Protein AF-W4PLB3-F1 (afdb_monomer)

InterPro domains:
  IPR008331 Ferritin/DPS domain [PF00210] (2-108)
  IPR009078 Ferritin-like superfamily [SSF47240] (2-118)
  IPR012347 Ferritin-like [G3DSA:1.20.1260.10] (1-118)

Organism: NCBI:txid1121100

pLDDT: mean 95.14, std 6.11, range [51.88, 98.5]

Sequence (118 aa):
MGLSKMGTKYIEHYEEEMGWVKKFMTRILDLGGDIKIENCNGQDIIKDPIKYLKTDLALQSEGLSVIYKYMDNLKDDPTTYEIFKDYLADEEEDFYWSQGQINLIEMIGKENWLTSQI

Mean predicted aligned error: 3.28 Å

Structure (mmCIF, N/CA/C/O backbone):
data_AF-W4PLB3-F1
#
_entry.id   AF-W4PLB3-F1
#
loop_
_atom_site.group_PDB
_atom_site.id
_atom_site.type_symbol
_atom_site.label_atom_id
_atom_site.label_alt_id
_atom_site.label_comp_id
_atom_site.label_asym_id
_atom_site.label_entity_id
_atom_site.label_seq_id
_atom_site.pdbx_PDB_ins_code
_atom_site.Cartn_x
_atom_site.Cartn_y
_atom_site.Cartn_z
_atom_site.occupancy
_atom_site.B_iso_or_equiv
_atom_site.auth_seq_id
_atom_site.auth_comp_id
_atom_site.auth_asym_id
_atom_site.auth_atom_id
_atom_site.pdbx_PDB_model_num
ATOM 1 N N . MET A 1 1 ? -5.052 15.005 19.868 1.00 51.88 1 MET A N 1
ATOM 2 C CA . MET A 1 1 ? -6.404 14.548 20.267 1.00 51.88 1 MET A CA 1
ATOM 3 C C . MET A 1 1 ? -7.182 14.262 18.997 1.00 51.88 1 MET A C 1
ATOM 5 O O . MET A 1 1 ? -7.206 15.122 18.129 1.00 51.88 1 MET A O 1
ATOM 9 N N . GLY A 1 2 ? -7.735 13.060 18.861 1.00 82.62 2 GLY A N 1
ATOM 10 C CA . GLY A 1 2 ? -8.316 12.540 17.617 1.00 82.62 2 GLY A CA 1
ATOM 11 C C . GLY A 1 2 ? -7.936 11.069 17.442 1.00 82.62 2 GLY A C 1
ATOM 12 O O . GLY A 1 2 ? -7.355 10.501 18.359 1.00 82.62 2 GLY A O 1
ATOM 13 N N . LEU A 1 3 ? -8.230 10.472 16.286 1.00 93.06 3 LEU A N 1
ATOM 14 C CA . LEU A 1 3 ? -7.817 9.103 15.941 1.00 93.06 3 LEU A CA 1
ATOM 15 C C . LEU A 1 3 ? -6.331 9.094 15.536 1.00 93.06 3 LEU A C 1
ATOM 17 O O . LEU A 1 3 ? -5.997 8.904 14.367 1.00 93.06 3 LEU A O 1
ATOM 21 N N . SER A 1 4 ? -5.445 9.430 16.479 1.00 94.94 4 SER A N 1
ATOM 22 C CA . SER A 1 4 ? -4.049 9.765 16.187 1.00 94.94 4 SER A CA 1
ATOM 23 C C . SER A 1 4 ? -3.270 8.596 15.594 1.00 94.94 4 SER A C 1
ATOM 25 O O . SER A 1 4 ? -2.509 8.808 14.657 1.00 94.94 4 SER A O 1
ATOM 27 N N . LYS A 1 5 ? -3.534 7.362 16.041 1.00 95.75 5 LYS A N 1
ATOM 28 C CA . LYS A 1 5 ? -2.868 6.164 15.508 1.00 95.75 5 LYS A CA 1
ATOM 29 C C . LYS A 1 5 ? -3.230 5.897 14.054 1.00 95.75 5 LYS A C 1
ATOM 31 O O . LYS A 1 5 ? -2.348 5.626 13.248 1.00 95.75 5 LYS A O 1
ATOM 36 N N . MET A 1 6 ? -4.514 6.028 13.715 1.00 95.00 6 MET A N 1
ATOM 37 C CA . MET A 1 6 ? -4.978 5.914 12.332 1.00 95.00 6 MET A CA 1
ATOM 38 C C . MET A 1 6 ? -4.360 7.022 11.472 1.00 95.00 6 MET A C 1
ATOM 40 O O . MET A 1 6 ? -3.875 6.751 10.381 1.00 95.00 6 MET A O 1
ATOM 44 N N . GLY A 1 7 ? -4.319 8.258 11.984 1.00 95.25 7 GLY A N 1
ATOM 45 C CA . GLY A 1 7 ? -3.663 9.374 11.301 1.00 95.25 7 GLY A CA 1
ATOM 46 C C . GLY A 1 7 ? -2.181 9.114 11.022 1.00 95.25 7 GLY A C 1
ATOM 47 O O . GLY A 1 7 ? -1.743 9.313 9.896 1.00 95.25 7 GLY A O 1
ATOM 48 N N . THR A 1 8 ? -1.429 8.632 12.015 1.00 96.62 8 THR A N 1
ATOM 49 C CA . THR A 1 8 ? -0.015 8.266 11.853 1.00 96.62 8 THR A CA 1
ATOM 50 C C . THR A 1 8 ? 0.165 7.169 10.809 1.00 96.62 8 THR A C 1
ATOM 52 O O . THR A 1 8 ? 0.937 7.386 9.884 1.00 96.62 8 THR A O 1
ATOM 55 N N . LYS A 1 9 ? -0.603 6.069 10.874 1.00 96.12 9 LYS A N 1
ATOM 56 C CA . LYS A 1 9 ? 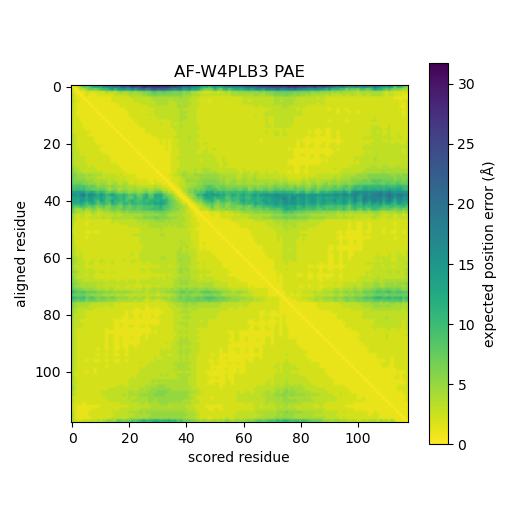-0.517 4.980 9.883 1.00 96.12 9 LYS A CA 1
ATOM 57 C C . LYS A 1 9 ? -0.689 5.493 8.451 1.00 96.12 9 LYS A C 1
ATOM 59 O O . LYS A 1 9 ? 0.098 5.132 7.591 1.00 96.12 9 LYS A O 1
ATOM 64 N N . TYR A 1 10 ? -1.674 6.355 8.189 1.00 95.69 10 TYR A N 1
ATOM 65 C CA . TYR A 1 10 ? -1.906 6.865 6.830 1.00 95.69 10 TYR A CA 1
ATOM 66 C C . TYR A 1 10 ? -0.914 7.952 6.387 1.00 95.69 10 TYR A C 1
ATOM 68 O O . TYR A 1 10 ? -0.712 8.128 5.189 1.00 95.69 10 TYR A O 1
ATOM 76 N N . ILE A 1 11 ? -0.283 8.674 7.319 1.00 96.44 11 ILE A N 1
ATOM 77 C CA . ILE A 1 11 ? 0.836 9.573 6.994 1.00 96.44 11 ILE A CA 1
ATOM 78 C C . ILE A 1 11 ? 2.073 8.753 6.618 1.00 96.44 11 ILE A C 1
ATOM 80 O O . ILE A 1 11 ? 2.685 9.035 5.594 1.00 96.44 11 ILE A O 1
ATOM 84 N N . GLU A 1 12 ? 2.409 7.736 7.414 1.00 97.25 12 GLU A N 1
ATOM 85 C CA . GLU A 1 12 ? 3.535 6.831 7.150 1.00 97.25 12 GLU A CA 1
ATOM 86 C C . GLU A 1 12 ? 3.336 6.083 5.825 1.00 97.25 12 GLU A C 1
ATOM 88 O O . GLU A 1 12 ? 4.229 6.093 4.985 1.00 97.25 12 GLU A O 1
ATOM 93 N N . HIS A 1 13 ? 2.131 5.555 5.585 1.00 96.25 13 HIS A N 1
ATOM 94 C CA . HIS A 1 13 ? 1.770 4.903 4.323 1.00 96.25 13 HIS A CA 1
ATOM 95 C C . HIS A 1 13 ? 1.914 5.854 3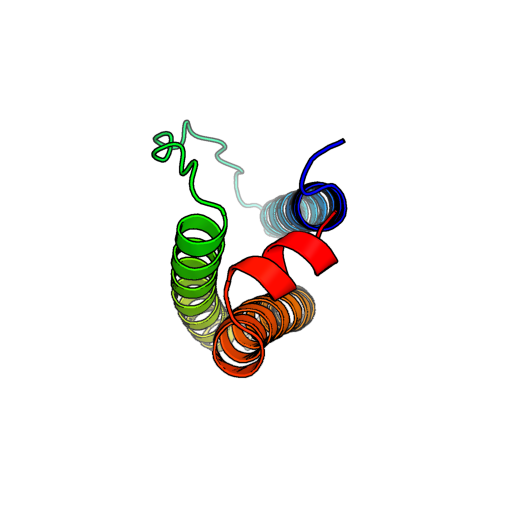.120 1.00 96.25 13 HIS A C 1
ATOM 97 O O . HIS A 1 13 ? 2.487 5.491 2.103 1.00 96.25 13 HIS A O 1
ATOM 103 N N . TYR A 1 14 ? 1.498 7.122 3.238 1.00 96.25 14 TYR A N 1
ATOM 104 C CA . TYR A 1 14 ? 1.735 8.106 2.173 1.00 96.25 14 TYR A CA 1
ATOM 105 C C . TYR A 1 14 ? 3.233 8.327 1.889 1.00 96.25 14 TYR A C 1
ATOM 107 O O . TYR A 1 14 ? 3.629 8.483 0.732 1.00 96.25 14 TYR A O 1
ATOM 115 N N . GLU A 1 15 ? 4.075 8.391 2.924 1.00 98.00 15 GLU A N 1
ATOM 116 C CA . GLU A 1 15 ? 5.521 8.575 2.753 1.00 98.00 15 GLU A CA 1
ATOM 117 C C . GLU A 1 15 ? 6.174 7.364 2.068 1.00 98.00 15 GLU A C 1
ATOM 119 O O . GLU A 1 15 ? 7.014 7.545 1.179 1.00 98.00 15 GLU A O 1
ATOM 124 N N . GLU A 1 16 ? 5.754 6.157 2.443 1.00 97.69 16 GLU A N 1
ATOM 125 C CA . GLU A 1 16 ? 6.155 4.884 1.838 1.00 97.69 16 GLU A CA 1
ATOM 126 C C . GLU A 1 16 ? 5.773 4.818 0.353 1.00 97.69 16 GLU A C 1
ATOM 128 O O . GLU A 1 16 ? 6.637 4.627 -0.510 1.00 97.69 16 GLU A O 1
ATOM 133 N N . GLU A 1 17 ? 4.524 5.153 0.035 1.00 97.31 17 GLU A N 1
ATOM 134 C CA . GLU A 1 17 ? 3.985 5.204 -1.326 1.00 97.31 17 GLU A CA 1
ATOM 135 C C . GLU A 1 17 ? 4.716 6.208 -2.220 1.00 97.31 17 GLU A C 1
ATOM 137 O O . GLU A 1 17 ? 5.045 5.940 -3.380 1.00 97.31 17 GLU A O 1
ATOM 142 N N . MET A 1 18 ? 5.078 7.377 -1.685 1.00 97.06 18 MET A N 1
ATOM 143 C CA . MET A 1 18 ? 5.917 8.327 -2.422 1.00 97.06 18 MET A CA 1
ATOM 144 C C . MET A 1 18 ? 7.335 7.785 -2.671 1.00 97.06 18 MET A C 1
ATOM 146 O O . MET A 1 18 ? 7.972 8.140 -3.675 1.00 97.06 18 MET A O 1
ATOM 150 N N . GLY A 1 19 ? 7.826 6.895 -1.806 1.00 98.19 19 GLY A N 1
ATOM 151 C CA . GLY A 1 19 ? 9.029 6.100 -2.032 1.00 98.19 19 GLY A CA 1
ATOM 152 C C . GLY A 1 19 ? 8.890 5.164 -3.236 1.00 98.19 19 GLY A C 1
ATOM 153 O O . GLY A 1 19 ? 9.763 5.166 -4.116 1.00 98.19 19 GLY A O 1
ATOM 154 N N . TRP A 1 20 ? 7.776 4.436 -3.332 1.00 98.00 20 TRP A N 1
ATOM 155 C CA . TRP A 1 20 ? 7.463 3.566 -4.471 1.00 98.00 20 TRP A CA 1
ATOM 156 C C . TRP A 1 20 ? 7.304 4.334 -5.774 1.00 98.00 20 TRP A C 1
ATOM 158 O O . TRP A 1 20 ? 7.945 3.982 -6.770 1.00 98.00 20 TRP A O 1
ATOM 168 N N . VAL A 1 21 ? 6.562 5.445 -5.765 1.00 96.69 21 VAL A N 1
ATOM 169 C CA . VAL A 1 21 ? 6.426 6.344 -6.924 1.00 96.69 21 VAL A CA 1
ATOM 170 C C . VAL A 1 21 ? 7.800 6.745 -7.456 1.00 96.69 21 VAL A C 1
ATOM 172 O O . VAL A 1 21 ? 8.067 6.634 -8.655 1.00 96.69 21 VAL A O 1
ATOM 175 N N . LYS A 1 22 ? 8.719 7.150 -6.573 1.00 97.38 22 LYS A N 1
ATOM 176 C CA . LYS A 1 22 ? 10.087 7.502 -6.968 1.00 97.38 22 LYS A CA 1
ATOM 177 C C . LYS A 1 22 ? 10.854 6.305 -7.549 1.00 97.38 22 LYS A C 1
ATOM 179 O O . LYS A 1 22 ? 11.575 6.479 -8.538 1.00 97.38 22 LYS A O 1
ATOM 184 N N . LYS A 1 23 ? 10.718 5.109 -6.962 1.00 98.12 23 LYS A N 1
ATOM 185 C CA . LYS A 1 23 ? 11.368 3.870 -7.437 1.00 98.12 23 LYS A CA 1
ATOM 186 C C . LYS A 1 23 ? 10.884 3.514 -8.849 1.00 98.12 23 LYS A C 1
ATOM 188 O O . LYS A 1 23 ? 11.712 3.287 -9.732 1.00 98.12 23 LYS A O 1
ATOM 193 N N . PHE A 1 24 ? 9.576 3.578 -9.101 1.00 97.31 24 PHE A N 1
ATOM 194 C CA . PHE A 1 24 ? 8.997 3.331 -10.425 1.00 97.31 24 PHE A CA 1
ATOM 195 C C . PHE A 1 24 ? 9.366 4.399 -11.452 1.00 97.31 24 PHE A C 1
ATOM 197 O O . PHE A 1 24 ? 9.756 4.051 -12.565 1.00 97.31 24 PHE A O 1
ATOM 204 N N . MET A 1 25 ? 9.327 5.686 -11.092 1.00 97.50 25 MET A N 1
ATOM 205 C CA . MET A 1 25 ? 9.777 6.754 -11.993 1.00 97.50 25 MET A CA 1
ATOM 206 C C . MET A 1 25 ? 11.237 6.562 -12.411 1.00 97.50 25 MET A C 1
ATOM 208 O O . MET A 1 25 ? 11.571 6.678 -13.587 1.00 97.50 25 MET A O 1
ATOM 212 N N . THR A 1 26 ? 12.104 6.213 -11.460 1.00 97.94 26 THR A N 1
ATOM 213 C CA . THR A 1 26 ? 13.513 5.921 -11.757 1.00 97.94 26 THR A CA 1
ATOM 214 C C . THR A 1 26 ? 13.621 4.748 -12.727 1.00 97.94 26 THR A C 1
ATOM 216 O O . THR A 1 26 ? 14.295 4.857 -13.748 1.00 97.94 26 THR A O 1
ATOM 219 N N . ARG A 1 27 ? 12.880 3.658 -12.478 1.00 97.75 27 ARG A N 1
ATOM 220 C CA . ARG A 1 27 ? 12.927 2.478 -13.344 1.00 97.75 27 ARG A CA 1
ATOM 221 C C . ARG A 1 27 ? 12.422 2.750 -14.764 1.00 97.75 27 ARG A C 1
ATOM 223 O O . ARG A 1 27 ? 13.006 2.241 -15.716 1.00 97.75 27 ARG A O 1
ATOM 230 N N . ILE A 1 28 ? 11.370 3.552 -14.920 1.00 97.38 28 ILE A N 1
ATOM 231 C CA . ILE A 1 28 ? 10.863 3.953 -16.241 1.00 97.38 28 ILE A CA 1
ATOM 232 C C . ILE A 1 28 ? 11.934 4.743 -17.009 1.00 97.38 28 ILE A C 1
ATOM 234 O O . ILE A 1 28 ? 12.151 4.474 -18.190 1.00 97.38 28 ILE A O 1
ATOM 238 N N . LEU A 1 29 ? 12.639 5.665 -16.342 1.00 98.00 29 LEU A N 1
ATOM 239 C CA . LEU A 1 29 ? 13.734 6.429 -16.950 1.00 98.00 29 LEU A CA 1
ATOM 240 C C . LEU A 1 29 ? 14.925 5.535 -17.334 1.00 98.00 29 LEU A C 1
ATOM 242 O O . LEU A 1 29 ? 15.468 5.693 -18.426 1.00 98.00 29 LEU A O 1
ATOM 246 N N . ASP A 1 30 ? 15.298 4.563 -16.492 1.00 97.75 30 ASP A N 1
ATOM 247 C CA . ASP A 1 30 ? 16.369 3.594 -16.791 1.00 97.75 30 ASP A CA 1
ATOM 248 C C . ASP A 1 30 ? 16.073 2.762 -18.050 1.00 97.75 30 ASP A C 1
ATOM 250 O O . ASP A 1 30 ? 16.984 2.370 -18.779 1.00 97.75 30 ASP A O 1
ATOM 254 N N . LEU A 1 31 ? 14.790 2.498 -18.314 1.00 97.25 31 LEU A N 1
ATOM 255 C CA . LEU A 1 31 ? 14.307 1.797 -19.505 1.00 97.25 31 LEU A CA 1
ATOM 256 C C . LEU A 1 31 ? 14.179 2.713 -20.738 1.00 97.25 31 LEU A C 1
ATOM 258 O O . LEU A 1 31 ? 13.768 2.253 -21.803 1.00 97.25 31 LEU A O 1
ATOM 262 N N . GLY A 1 32 ? 14.534 3.997 -20.614 1.00 97.75 32 GLY A N 1
ATOM 263 C CA . GLY A 1 32 ? 14.435 4.995 -21.680 1.00 97.75 32 GLY A CA 1
ATOM 264 C C . GLY A 1 32 ? 13.014 5.501 -21.939 1.00 97.75 32 GLY A C 1
ATOM 265 O O . GLY A 1 32 ? 12.754 6.041 -23.012 1.00 97.75 32 GLY A O 1
ATOM 266 N N . GLY A 1 33 ? 12.090 5.296 -20.996 1.00 97.25 33 GLY A N 1
ATOM 267 C CA . GLY A 1 33 ? 10.728 5.818 -21.063 1.00 97.25 33 GLY A CA 1
ATOM 268 C C . GLY A 1 33 ? 10.612 7.257 -20.555 1.00 97.25 33 GLY A C 1
ATOM 269 O O . GLY A 1 33 ? 11.483 7.763 -19.850 1.00 97.25 33 GLY A O 1
ATOM 270 N N . ASP A 1 34 ? 9.488 7.898 -20.875 1.00 96.56 34 ASP A N 1
ATOM 271 C CA . ASP A 1 34 ? 9.155 9.243 -20.402 1.00 96.56 34 ASP A CA 1
ATOM 272 C C . ASP A 1 34 ? 8.208 9.194 -19.196 1.00 96.56 34 ASP A C 1
ATOM 274 O O . ASP A 1 34 ? 7.209 8.469 -19.197 1.00 96.56 34 ASP A O 1
ATOM 278 N N . ILE A 1 35 ? 8.471 10.031 -18.189 1.00 95.12 35 ILE A N 1
ATOM 279 C CA . ILE A 1 35 ? 7.565 10.217 -17.050 1.00 95.12 35 ILE A CA 1
ATOM 280 C C . ILE A 1 35 ? 6.488 11.236 -17.397 1.00 95.12 35 ILE A C 1
ATOM 282 O O . ILE A 1 35 ? 6.782 12.369 -17.781 1.00 95.12 35 ILE A O 1
ATOM 286 N N . LYS A 1 36 ? 5.230 10.853 -17.178 1.00 88.94 36 LYS A N 1
ATOM 287 C CA . LYS A 1 36 ? 4.081 11.753 -17.265 1.00 88.94 36 LYS A CA 1
ATOM 288 C C . LYS A 1 36 ? 3.433 11.885 -15.898 1.00 88.94 36 LYS A C 1
ATOM 290 O O . LYS A 1 36 ? 2.849 10.934 -15.394 1.00 88.94 36 LYS A O 1
ATOM 295 N N . ILE A 1 37 ? 3.543 13.075 -15.314 1.00 85.25 37 ILE A N 1
ATOM 296 C CA . ILE A 1 37 ? 2.786 13.460 -14.123 1.00 85.25 37 ILE A CA 1
ATOM 297 C C . ILE A 1 37 ? 1.644 14.338 -14.614 1.00 85.25 37 ILE A C 1
ATOM 299 O O . ILE A 1 37 ? 1.842 15.508 -14.943 1.00 85.25 37 ILE A O 1
ATOM 303 N N . GLU A 1 38 ? 0.466 13.741 -14.734 1.00 84.88 38 GLU A N 1
ATOM 304 C CA . GLU A 1 38 ? -0.746 14.430 -15.162 1.00 84.88 38 GLU A CA 1
ATOM 305 C C . GLU A 1 38 ? -1.651 14.693 -13.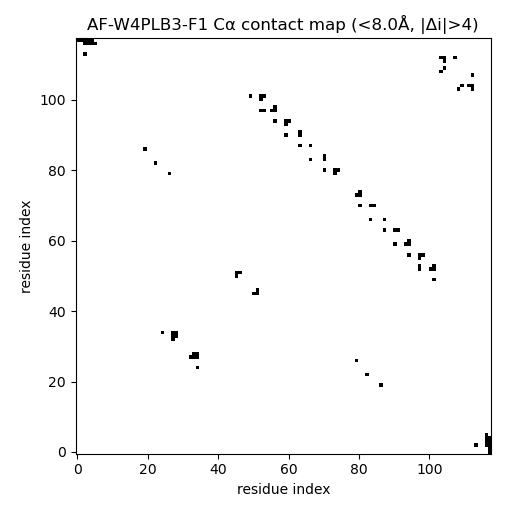961 1.00 84.88 38 GLU A C 1
ATOM 307 O O . GLU A 1 38 ? -1.506 14.098 -12.893 1.00 84.88 38 GLU A O 1
ATOM 312 N N . ASN A 1 39 ? -2.579 15.632 -14.125 1.00 79.25 39 ASN A N 1
ATOM 313 C CA . ASN A 1 39 ? -3.503 15.969 -13.059 1.00 79.25 39 ASN A CA 1
ATOM 314 C C . ASN A 1 39 ? -4.473 14.800 -12.841 1.00 79.25 39 ASN A C 1
ATOM 316 O O . ASN A 1 39 ? -5.272 14.484 -13.724 1.00 79.25 39 ASN A O 1
ATOM 320 N N . CYS A 1 40 ? -4.419 14.169 -11.672 1.00 74.50 40 CYS A N 1
ATOM 321 C CA . CYS A 1 40 ? -5.413 13.181 -11.282 1.00 74.50 40 CYS A CA 1
ATOM 322 C C . CYS A 1 40 ? -6.712 13.891 -10.886 1.00 74.50 40 CYS A C 1
ATOM 324 O O . CYS A 1 40 ? -6.693 14.925 -10.214 1.00 74.50 40 CYS A O 1
ATOM 326 N N . ASN A 1 41 ? -7.858 13.325 -11.270 1.00 78.12 41 ASN A N 1
ATOM 327 C CA . ASN A 1 41 ? -9.130 13.768 -10.708 1.00 78.12 41 ASN A CA 1
ATOM 328 C C . ASN A 1 41 ? -9.087 13.553 -9.191 1.00 78.12 41 ASN A C 1
ATOM 330 O O . ASN A 1 41 ? -8.733 12.469 -8.728 1.00 78.12 41 ASN A O 1
ATOM 334 N N . GLY A 1 42 ? -9.430 14.589 -8.423 1.00 77.06 42 GLY A N 1
ATOM 335 C CA . GLY A 1 42 ? -9.534 14.467 -6.973 1.00 77.06 42 GLY A CA 1
ATOM 336 C C . GLY A 1 42 ? -10.574 13.415 -6.587 1.00 77.06 42 GLY A C 1
ATOM 337 O O . GLY A 1 42 ? -11.570 13.231 -7.288 1.00 77.06 42 GLY A O 1
ATOM 338 N N . GLN A 1 43 ? -10.341 12.735 -5.469 1.00 80.06 43 GLN A N 1
ATOM 339 C CA . GLN A 1 43 ? -11.315 11.820 -4.880 1.00 80.06 43 GLN A CA 1
ATOM 340 C C . GLN A 1 43 ? -12.199 12.545 -3.859 1.00 80.06 43 GLN A C 1
ATOM 342 O O . GLN A 1 43 ? -11.809 13.564 -3.280 1.00 80.06 43 GLN A O 1
ATOM 347 N N . ASP A 1 44 ? -13.393 12.004 -3.620 1.00 87.25 44 ASP A N 1
ATOM 348 C CA . ASP A 1 44 ? -14.289 12.508 -2.582 1.00 87.25 44 ASP A CA 1
ATOM 349 C C . ASP A 1 44 ? -13.660 12.364 -1.189 1.00 87.25 44 ASP A C 1
ATOM 351 O O . ASP A 1 44 ? -13.151 11.308 -0.814 1.00 87.25 44 ASP A O 1
ATOM 355 N N . ILE A 1 45 ? -13.763 13.413 -0.368 1.00 90.44 45 ILE A N 1
ATOM 356 C CA . ILE A 1 45 ? -13.266 13.379 1.012 1.00 90.44 45 ILE A CA 1
ATOM 357 C C . ILE A 1 45 ? -14.205 12.530 1.877 1.00 90.44 45 ILE A C 1
ATOM 359 O O . ILE A 1 45 ? -15.338 12.924 2.179 1.00 90.44 45 ILE A O 1
ATOM 363 N N . ILE A 1 46 ? -13.705 11.391 2.352 1.00 94.25 46 ILE A N 1
ATOM 364 C CA . ILE A 1 46 ? -14.429 10.501 3.262 1.00 94.25 46 ILE A CA 1
ATOM 365 C C . ILE A 1 46 ? -14.149 10.907 4.711 1.00 94.25 46 ILE A C 1
ATOM 367 O O . ILE A 1 46 ? -13.014 10.894 5.169 1.00 94.25 46 ILE A O 1
ATOM 371 N N . LYS A 1 47 ? -15.207 11.264 5.447 1.00 93.31 47 LYS A N 1
ATOM 372 C CA . LYS A 1 47 ? -15.101 11.768 6.830 1.00 93.31 47 LYS A CA 1
ATOM 373 C C . LYS A 1 47 ? -15.356 10.718 7.911 1.00 93.31 47 LYS A C 1
ATOM 375 O O . LYS A 1 47 ? -14.946 10.922 9.049 1.00 93.31 47 LYS A O 1
ATOM 380 N N . ASP A 1 48 ? -16.077 9.640 7.594 1.00 95.56 48 ASP A N 1
ATOM 381 C CA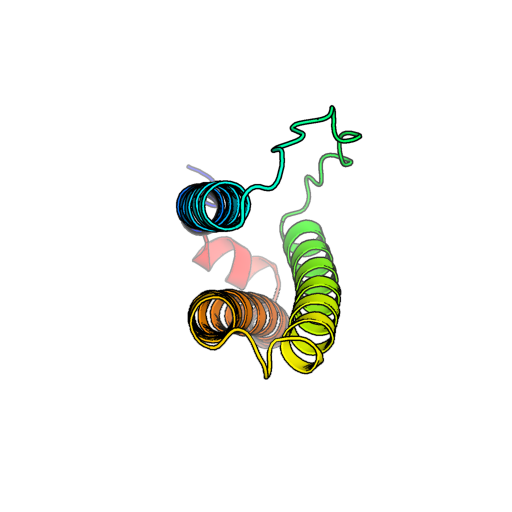 . ASP A 1 48 ? -16.286 8.546 8.549 1.00 95.56 48 ASP A CA 1
ATOM 382 C C . ASP A 1 48 ? -15.099 7.572 8.455 1.00 95.56 48 ASP A C 1
ATOM 384 O O . ASP A 1 48 ? -14.833 7.058 7.366 1.00 95.56 48 ASP A O 1
ATOM 388 N N . PRO A 1 49 ? -14.391 7.303 9.565 1.00 95.19 49 PRO A N 1
ATOM 389 C CA . PRO A 1 49 ? -13.166 6.501 9.553 1.00 95.19 49 PRO A CA 1
ATOM 390 C C . PRO A 1 49 ? -13.414 5.042 9.156 1.00 95.19 49 PRO A C 1
ATOM 392 O O . PRO A 1 49 ? -12.558 4.414 8.543 1.00 95.19 49 P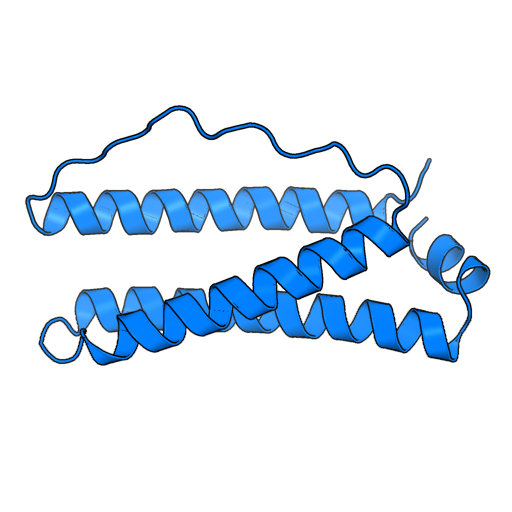RO A O 1
ATOM 395 N N . ILE A 1 50 ? -14.600 4.501 9.448 1.00 96.50 50 ILE A N 1
ATOM 396 C CA . ILE A 1 50 ? -14.938 3.119 9.090 1.00 96.50 50 ILE A CA 1
ATOM 397 C C . ILE A 1 50 ? -15.278 3.038 7.603 1.00 96.50 50 ILE A C 1
ATOM 399 O O . ILE A 1 50 ? -14.873 2.098 6.922 1.00 96.50 50 ILE A O 1
ATOM 403 N N . LYS A 1 51 ? -15.989 4.038 7.069 1.00 97.06 51 LYS A N 1
ATOM 404 C CA . LYS A 1 51 ? -16.197 4.166 5.624 1.00 97.06 51 LYS A CA 1
ATOM 405 C C . LYS A 1 51 ? -14.865 4.326 4.889 1.00 97.06 51 LYS A C 1
ATOM 407 O O . LYS A 1 51 ? -14.720 3.739 3.821 1.00 97.06 51 LYS A O 1
ATOM 412 N N . TYR A 1 52 ? -13.924 5.088 5.447 1.00 96.00 52 TYR A N 1
ATOM 413 C CA . TYR A 1 52 ? -12.596 5.261 4.862 1.00 96.00 52 TYR A CA 1
ATOM 414 C C . TYR A 1 52 ? -11.865 3.920 4.771 1.00 96.00 52 TYR A C 1
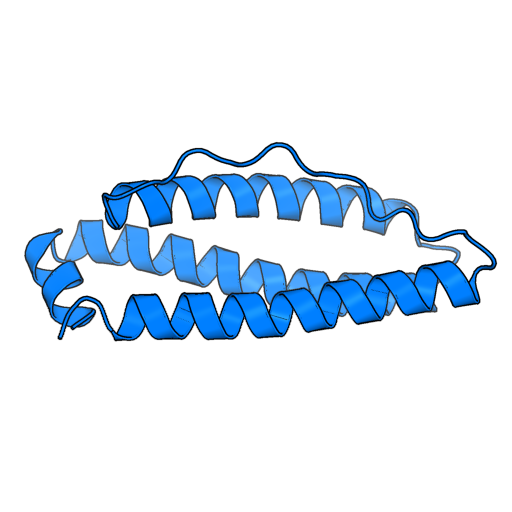ATOM 416 O O . TYR A 1 52 ? -11.574 3.503 3.660 1.00 96.00 52 TYR A O 1
ATOM 424 N N . LEU A 1 53 ? -11.731 3.179 5.879 1.00 96.75 53 LEU A N 1
ATOM 425 C CA . LEU A 1 53 ? -11.112 1.842 5.887 1.00 96.75 53 LEU A CA 1
ATOM 426 C C . LEU A 1 53 ? -11.732 0.874 4.876 1.00 96.75 53 LEU A C 1
ATOM 428 O O . LEU A 1 53 ? -11.025 0.152 4.188 1.00 96.75 53 LEU A O 1
ATOM 432 N N . LYS A 1 54 ? -13.065 0.849 4.767 1.00 97.25 54 LYS A N 1
ATOM 433 C CA . LYS A 1 54 ? -13.748 -0.025 3.798 1.00 97.25 54 LYS A CA 1
ATOM 434 C C . LYS A 1 54 ? -13.484 0.378 2.352 1.00 97.25 54 LYS A C 1
ATOM 436 O O . LYS A 1 54 ? -13.444 -0.484 1.483 1.00 97.25 54 LYS A O 1
ATOM 441 N N . THR A 1 55 ? -13.373 1.679 2.099 1.00 95.94 55 THR A N 1
ATOM 442 C CA . THR A 1 55 ? -13.086 2.193 0.756 1.00 95.94 55 THR A CA 1
ATOM 443 C C . THR A 1 55 ? -11.633 1.921 0.390 1.00 95.94 55 THR A C 1
ATOM 445 O O . THR A 1 55 ? -11.367 1.441 -0.702 1.00 95.94 55 THR A O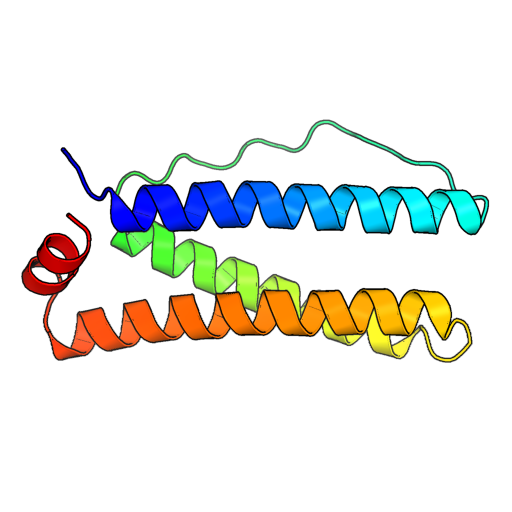 1
ATOM 448 N N . ASP A 1 56 ? -10.724 2.153 1.330 1.00 95.25 56 ASP A N 1
ATOM 449 C CA . ASP A 1 56 ? -9.298 1.873 1.210 1.00 95.25 56 ASP A CA 1
ATOM 450 C C . ASP A 1 56 ? -9.037 0.383 0.939 1.00 95.25 56 ASP A C 1
ATOM 452 O O . ASP A 1 56 ? -8.423 0.039 -0.062 1.00 95.25 56 ASP A O 1
ATOM 456 N N . LEU A 1 57 ? -9.640 -0.521 1.719 1.00 97.38 57 LEU A N 1
ATOM 457 C CA . LEU A 1 57 ? -9.547 -1.968 1.492 1.00 97.38 57 LEU A CA 1
ATOM 458 C C . LEU A 1 57 ? -10.027 -2.392 0.091 1.00 97.38 57 LEU A C 1
ATOM 460 O O . LEU A 1 57 ? -9.448 -3.287 -0.524 1.00 97.38 57 LEU A O 1
ATOM 464 N N . ALA A 1 58 ? -11.088 -1.762 -0.422 1.00 96.69 58 ALA A N 1
ATOM 465 C CA . ALA A 1 58 ? -11.575 -2.038 -1.772 1.00 96.69 58 ALA A CA 1
ATOM 466 C C . ALA A 1 58 ? -10.574 -1.569 -2.841 1.00 96.69 58 ALA A C 1
ATOM 468 O O . ALA A 1 58 ? -10.301 -2.316 -3.778 1.00 96.69 58 ALA A O 1
ATOM 469 N N . LEU A 1 59 ? -9.992 -0.377 -2.670 1.00 94.25 59 LEU A N 1
ATOM 470 C CA . LEU A 1 59 ? -8.959 0.152 -3.564 1.00 94.25 59 LEU A CA 1
ATOM 471 C C . LEU A 1 59 ? -7.712 -0.736 -3.571 1.00 94.25 59 LEU A C 1
ATOM 473 O O . LEU A 1 59 ? -7.220 -1.074 -4.644 1.00 94.25 59 LEU A O 1
ATOM 477 N N . GLN A 1 60 ? -7.253 -1.180 -2.402 1.00 95.69 60 GLN A N 1
ATOM 478 C CA . GLN A 1 60 ? -6.110 -2.086 -2.285 1.00 95.69 60 GLN A CA 1
ATOM 479 C C . GLN A 1 60 ? -6.389 -3.440 -2.956 1.00 95.69 60 GLN A C 1
ATOM 481 O O . GLN A 1 60 ? -5.552 -3.960 -3.689 1.00 95.69 60 GLN A O 1
ATOM 486 N N . SER A 1 61 ? -7.603 -3.989 -2.808 1.00 97.00 61 SER A N 1
ATOM 487 C CA . SER A 1 61 ? -7.993 -5.216 -3.520 1.00 97.00 61 SER A CA 1
ATOM 488 C C . SER A 1 61 ? -7.916 -5.064 -5.044 1.00 97.00 61 SER A C 1
ATOM 490 O O . SER A 1 61 ? -7.518 -6.004 -5.737 1.00 97.00 61 SER A O 1
ATOM 492 N N . GLU A 1 62 ? -8.332 -3.913 -5.578 1.00 96.69 62 GLU A N 1
ATOM 493 C CA . GLU A 1 62 ? -8.221 -3.608 -7.007 1.00 96.69 62 GLU A CA 1
ATOM 494 C C . GLU A 1 62 ? -6.751 -3.424 -7.420 1.00 96.69 62 GLU A C 1
ATOM 496 O O . GLU A 1 62 ? -6.330 -3.981 -8.438 1.00 96.69 62 GLU A O 1
ATOM 501 N N . GLY A 1 63 ? -5.963 -2.717 -6.604 1.00 95.88 63 GLY A N 1
ATOM 502 C CA . GLY A 1 63 ? -4.526 -2.499 -6.787 1.00 95.88 63 GLY A CA 1
ATOM 503 C C . GLY A 1 63 ? -3.740 -3.805 -6.880 1.00 95.88 63 GLY A C 1
ATOM 504 O O . GLY A 1 63 ? -3.061 -4.040 -7.881 1.00 95.88 63 GLY A O 1
ATOM 505 N N . LEU A 1 64 ? -3.927 -4.718 -5.923 1.00 97.81 64 LEU A N 1
ATOM 506 C CA . LEU A 1 64 ? -3.299 -6.043 -5.934 1.00 97.81 64 LEU A CA 1
ATOM 507 C C . LEU A 1 64 ? -3.609 -6.808 -7.225 1.00 97.81 64 LEU A C 1
ATOM 509 O O . LEU A 1 64 ? -2.703 -7.337 -7.872 1.00 97.81 64 LEU A O 1
ATOM 513 N N . SER A 1 65 ? -4.873 -6.822 -7.667 1.00 96.94 65 SER A N 1
ATOM 514 C CA . SER A 1 65 ? -5.244 -7.486 -8.925 1.00 96.94 65 SER A CA 1
ATOM 515 C C . SER A 1 65 ? -4.513 -6.900 -10.137 1.00 96.94 65 SER A C 1
ATOM 517 O O . SER A 1 65 ? -4.219 -7.631 -11.088 1.00 96.94 65 SER A O 1
ATOM 519 N N . VAL A 1 66 ? -4.249 -5.594 -10.135 1.00 96.69 66 VAL A N 1
ATOM 520 C CA . VAL A 1 66 ? -3.508 -4.910 -11.198 1.00 96.69 66 VAL A CA 1
ATOM 521 C C . VAL A 1 66 ? -2.021 -5.267 -11.141 1.00 96.69 66 VAL A C 1
ATOM 523 O O . VAL A 1 66 ? -1.441 -5.579 -12.184 1.00 96.69 66 VAL A O 1
ATOM 526 N N . ILE A 1 67 ? -1.420 -5.287 -9.950 1.00 97.00 67 ILE A N 1
ATOM 527 C CA . ILE A 1 67 ? -0.011 -5.649 -9.737 1.00 97.00 67 ILE A CA 1
ATOM 528 C C . ILE A 1 67 ? 0.255 -7.074 -10.232 1.00 97.00 67 ILE A C 1
ATOM 530 O O . ILE A 1 67 ? 1.121 -7.265 -11.089 1.00 97.00 67 ILE A O 1
ATOM 534 N N . TYR A 1 68 ? -0.547 -8.052 -9.794 1.00 95.88 68 TYR A N 1
ATOM 535 C CA . TYR A 1 68 ? -0.433 -9.448 -10.236 1.00 95.88 68 TYR A CA 1
ATOM 536 C C . TYR A 1 68 ? -0.482 -9.576 -11.764 1.00 95.88 68 TYR A C 1
ATOM 538 O O . TYR A 1 68 ? 0.366 -10.229 -12.374 1.00 95.88 68 TYR A O 1
ATOM 546 N N . LYS A 1 69 ? -1.425 -8.877 -12.406 1.00 95.88 69 LYS A N 1
ATOM 547 C CA . LYS A 1 69 ? -1.557 -8.869 -13.868 1.00 95.88 69 LYS A CA 1
ATOM 548 C C . LYS A 1 69 ? -0.322 -8.296 -14.573 1.00 95.88 69 LYS A C 1
ATOM 550 O O . LYS A 1 69 ? 0.029 -8.757 -15.661 1.00 95.88 69 LYS A O 1
ATOM 555 N N . TYR A 1 70 ? 0.314 -7.263 -14.023 1.00 94.62 70 TYR A N 1
ATOM 556 C CA . TYR A 1 70 ? 1.523 -6.703 -14.629 1.00 94.62 70 TYR A CA 1
ATOM 557 C C . TYR A 1 70 ? 2.731 -7.615 -14.447 1.00 94.62 70 TYR A C 1
ATOM 559 O O . TYR A 1 70 ? 3.488 -7.788 -15.403 1.00 94.62 70 TYR A O 1
ATOM 567 N N . MET A 1 71 ? 2.868 -8.254 -13.284 1.00 95.88 71 MET A N 1
ATOM 568 C CA . MET A 1 71 ? 3.967 -9.181 -13.005 1.00 95.88 71 MET A CA 1
ATOM 569 C C . MET A 1 71 ? 4.038 -10.349 -13.998 1.00 95.88 71 MET A C 1
ATOM 571 O O . MET A 1 71 ? 5.141 -10.716 -14.405 1.00 95.88 71 MET A O 1
ATOM 575 N N . ASP A 1 72 ? 2.898 -10.849 -14.490 1.00 93.81 72 ASP A N 1
ATOM 576 C CA . ASP A 1 72 ? 2.841 -11.889 -15.535 1.00 93.81 72 ASP A CA 1
ATOM 577 C C . ASP A 1 72 ? 3.598 -11.515 -16.826 1.00 93.81 72 ASP A C 1
ATOM 579 O O . ASP A 1 72 ? 4.049 -12.383 -17.578 1.00 93.81 72 ASP A O 1
ATOM 583 N N . ASN A 1 73 ? 3.760 -10.216 -17.094 1.00 93.88 73 ASN A N 1
ATOM 584 C CA . ASN A 1 73 ? 4.398 -9.699 -18.304 1.00 93.88 73 ASN A CA 1
ATOM 585 C C . ASN A 1 73 ? 5.878 -9.330 -18.106 1.00 93.88 73 ASN A C 1
ATOM 587 O O . ASN A 1 73 ? 6.523 -8.894 -19.057 1.00 93.88 73 ASN A O 1
ATOM 591 N N . LEU A 1 74 ? 6.437 -9.518 -16.906 1.00 95.88 74 LEU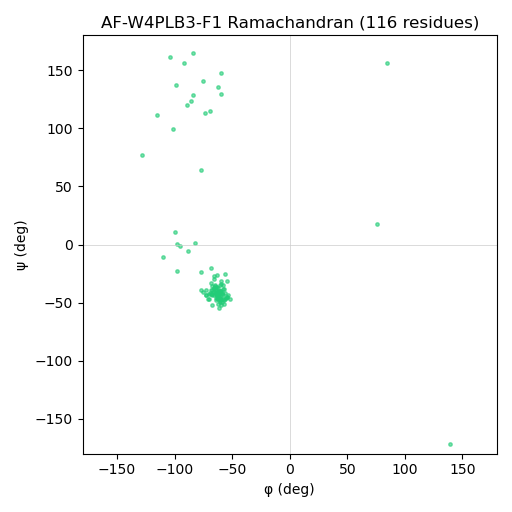 A N 1
ATOM 592 C CA . LEU A 1 74 ? 7.794 -9.077 -16.554 1.00 95.88 74 LEU A CA 1
ATOM 593 C C . LEU A 1 74 ? 8.854 -10.188 -16.618 1.00 95.88 74 LEU A C 1
ATOM 595 O O . LEU A 1 74 ? 9.989 -9.984 -16.196 1.00 95.88 74 LEU A O 1
ATOM 599 N N . LYS A 1 75 ? 8.525 -11.359 -17.176 1.00 91.44 75 LYS A N 1
ATOM 600 C CA . LYS A 1 75 ? 9.434 -12.523 -17.247 1.00 91.44 75 LYS A CA 1
ATOM 601 C C . LYS A 1 75 ? 10.799 -12.233 -17.894 1.00 91.44 75 LYS A C 1
ATOM 603 O O . LYS A 1 75 ? 11.788 -12.860 -17.528 1.00 91.44 75 LYS A O 1
ATOM 608 N N . ASP A 1 76 ? 10.841 -11.303 -18.848 1.00 95.88 76 ASP A N 1
ATOM 609 C CA . ASP A 1 76 ? 12.046 -10.934 -19.600 1.00 95.88 76 ASP A CA 1
ATOM 610 C C . ASP A 1 76 ? 12.759 -9.702 -18.994 1.00 95.88 76 ASP A C 1
ATOM 612 O O . ASP A 1 76 ? 13.814 -9.295 -19.478 1.00 95.88 76 ASP A O 1
ATOM 616 N N . ASP A 1 77 ? 12.213 -9.125 -17.916 1.00 97.62 77 ASP A N 1
ATOM 617 C CA . ASP A 1 77 ? 12.791 -8.009 -17.160 1.00 97.62 77 ASP A CA 1
ATOM 618 C C . ASP A 1 77 ? 12.855 -8.347 -15.656 1.00 97.62 77 ASP A C 1
ATOM 620 O O . ASP A 1 77 ? 12.046 -7.860 -14.855 1.00 97.62 77 ASP A O 1
ATOM 624 N N . PRO A 1 78 ? 13.829 -9.180 -15.240 1.00 96.81 78 PRO A N 1
ATOM 625 C CA . PRO A 1 78 ? 13.947 -9.629 -13.854 1.00 96.81 78 PRO A CA 1
ATOM 626 C C . PRO A 1 78 ? 14.218 -8.482 -12.871 1.00 96.81 78 PRO A C 1
ATOM 628 O O . PRO A 1 78 ? 13.861 -8.579 -11.701 1.00 96.81 78 PRO A O 1
ATOM 631 N N . THR A 1 79 ? 14.826 -7.380 -13.323 1.00 97.81 79 THR A N 1
ATOM 632 C CA . THR A 1 79 ? 15.059 -6.211 -12.468 1.00 97.81 79 THR A CA 1
ATOM 633 C C . THR A 1 79 ? 13.750 -5.501 -12.145 1.00 97.81 79 THR A C 1
ATOM 635 O O . THR A 1 79 ? 13.499 -5.211 -10.979 1.00 97.81 79 THR A O 1
ATOM 638 N N . THR A 1 80 ? 12.891 -5.251 -13.139 1.00 98.06 80 THR A N 1
ATOM 639 C CA . THR A 1 80 ? 11.557 -4.682 -12.877 1.00 98.06 80 THR A CA 1
ATOM 640 C C . THR A 1 80 ? 10.688 -5.659 -12.091 1.00 98.06 80 THR A C 1
ATOM 642 O O . THR A 1 80 ? 9.966 -5.229 -11.196 1.00 98.06 80 THR A O 1
ATOM 645 N N . TYR A 1 81 ? 10.791 -6.963 -12.366 1.00 97.94 81 TYR A N 1
ATOM 646 C CA . TYR A 1 81 ? 10.060 -7.986 -11.619 1.00 97.94 81 TYR A CA 1
ATOM 647 C C . TYR A 1 81 ? 10.362 -7.940 -10.115 1.00 97.94 81 TYR A C 1
ATOM 649 O O . TYR A 1 81 ? 9.428 -7.922 -9.320 1.00 97.94 81 TYR A O 1
ATOM 657 N N . GLU A 1 82 ? 11.635 -7.868 -9.706 1.00 98.00 82 GLU A N 1
ATOM 658 C CA . GLU A 1 82 ? 11.966 -7.770 -8.275 1.00 98.00 82 GLU A CA 1
ATOM 659 C C . GLU A 1 82 ? 11.456 -6.460 -7.651 1.00 98.00 82 GLU A C 1
ATOM 661 O O . GLU A 1 82 ? 10.960 -6.483 -6.531 1.00 98.00 82 GLU A O 1
ATOM 666 N N . ILE A 1 83 ? 11.462 -5.335 -8.384 1.00 98.06 83 ILE A N 1
ATOM 667 C CA . ILE A 1 83 ? 10.849 -4.083 -7.897 1.00 98.06 83 ILE A CA 1
ATOM 668 C C . ILE A 1 83 ? 9.350 -4.273 -7.635 1.00 98.06 83 ILE A C 1
ATOM 670 O O . ILE A 1 83 ? 8.866 -3.861 -6.584 1.00 98.06 83 ILE A O 1
ATOM 674 N N . PHE A 1 84 ? 8.630 -4.895 -8.574 1.00 98.19 84 PHE A N 1
ATOM 675 C CA . PHE A 1 84 ? 7.201 -5.188 -8.434 1.00 98.19 84 PHE A CA 1
ATOM 676 C C . PHE A 1 84 ? 6.914 -6.182 -7.313 1.00 98.19 84 PHE A C 1
ATOM 678 O O . PHE A 1 84 ? 5.888 -6.071 -6.662 1.00 98.19 84 PHE A O 1
ATOM 685 N N . LYS A 1 85 ? 7.801 -7.147 -7.085 1.00 97.94 85 LYS A N 1
ATOM 686 C CA . LYS A 1 85 ? 7.662 -8.131 -6.014 1.00 97.94 85 LYS A CA 1
ATOM 687 C C . LYS A 1 85 ? 7.855 -7.507 -4.634 1.00 97.94 85 LYS A C 1
ATOM 689 O O . LYS A 1 85 ? 7.087 -7.831 -3.736 1.00 97.94 85 LYS A O 1
ATOM 694 N N . ASP A 1 86 ? 8.842 -6.623 -4.472 1.00 98.38 86 ASP A N 1
ATOM 695 C CA . ASP A 1 86 ? 8.995 -5.876 -3.221 1.00 98.38 86 ASP A CA 1
ATOM 696 C C . ASP A 1 86 ? 7.757 -4.992 -2.978 1.00 98.38 86 ASP A C 1
ATOM 698 O O . ASP A 1 86 ? 7.247 -4.958 -1.867 1.00 98.38 86 ASP A O 1
ATOM 702 N N . TYR A 1 87 ? 7.261 -4.320 -4.027 1.00 98.44 87 TYR A N 1
ATOM 703 C CA . TYR A 1 87 ? 6.061 -3.480 -3.951 1.00 98.44 87 TYR A CA 1
ATOM 704 C C . TYR A 1 87 ? 4.806 -4.295 -3.619 1.00 98.44 87 TYR A C 1
ATOM 706 O O . TYR A 1 87 ? 4.022 -3.911 -2.766 1.00 98.44 87 TYR A O 1
ATOM 714 N N . LEU A 1 88 ? 4.642 -5.467 -4.238 1.00 98.25 88 LEU A N 1
ATOM 715 C CA . LEU A 1 88 ? 3.536 -6.378 -3.953 1.00 98.25 88 LEU A CA 1
ATOM 716 C C . LEU A 1 88 ? 3.519 -6.805 -2.481 1.00 98.25 88 LEU A C 1
ATOM 718 O O . LEU A 1 88 ? 2.448 -6.879 -1.894 1.00 98.25 88 LEU A O 1
ATOM 722 N N . ALA A 1 89 ? 4.680 -7.109 -1.897 1.00 98.38 89 ALA A N 1
ATOM 723 C CA . ALA A 1 89 ? 4.754 -7.528 -0.499 1.00 98.38 89 ALA A CA 1
ATOM 724 C C . ALA A 1 89 ? 4.284 -6.424 0.465 1.00 98.38 89 ALA A C 1
ATOM 726 O O . ALA A 1 89 ? 3.639 -6.731 1.465 1.00 98.38 89 ALA A O 1
ATOM 727 N N . ASP A 1 90 ? 4.588 -5.170 0.137 1.00 98.25 90 ASP A N 1
ATOM 728 C CA . ASP A 1 90 ? 4.176 -3.973 0.874 1.00 98.25 90 ASP A CA 1
ATOM 729 C C . ASP A 1 90 ? 2.653 -3.764 0.790 1.00 98.25 90 ASP A C 1
ATOM 731 O O . ASP A 1 90 ? 1.950 -3.763 1.797 1.00 98.25 90 ASP A O 1
ATOM 735 N N . GLU A 1 91 ? 2.115 -3.771 -0.431 1.00 98.31 91 GLU A N 1
ATOM 736 C CA . GLU A 1 91 ? 0.676 -3.649 -0.701 1.00 98.31 91 GLU A CA 1
ATOM 737 C C . GLU A 1 91 ? -0.145 -4.789 -0.073 1.00 98.31 91 GLU A C 1
ATOM 739 O O . GLU A 1 91 ? -1.278 -4.603 0.375 1.00 98.31 91 GLU A O 1
ATOM 744 N N . GLU A 1 92 ? 0.412 -6.003 -0.018 1.00 98.25 92 GLU A N 1
ATOM 745 C CA . GLU A 1 92 ? -0.211 -7.121 0.689 1.00 98.25 92 GLU A CA 1
ATOM 746 C C . GLU A 1 92 ? -0.231 -6.896 2.208 1.00 98.25 92 GLU A C 1
ATOM 748 O O . GLU A 1 92 ? -1.234 -7.221 2.852 1.00 98.25 92 GLU A O 1
ATOM 753 N N . GLU A 1 93 ? 0.832 -6.333 2.792 1.00 98.06 93 GLU A N 1
ATOM 754 C CA . GLU A 1 93 ? 0.860 -5.971 4.213 1.00 98.06 93 GLU A CA 1
ATOM 755 C C . GLU A 1 93 ? -0.246 -4.963 4.542 1.00 98.06 93 GLU A C 1
ATOM 757 O O . GLU A 1 93 ? -1.020 -5.189 5.484 1.00 98.06 93 GLU A O 1
ATOM 762 N N . ASP A 1 94 ? -0.389 -3.913 3.735 1.00 97.12 94 ASP A N 1
ATOM 763 C CA . ASP A 1 94 ? -1.454 -2.927 3.900 1.00 97.12 94 ASP A CA 1
ATOM 764 C C . ASP A 1 94 ? -2.844 -3.538 3.741 1.00 97.12 94 ASP A C 1
ATOM 766 O O . ASP A 1 94 ? -3.745 -3.264 4.552 1.00 97.12 94 ASP A O 1
ATOM 770 N N . PHE A 1 95 ? -3.010 -4.446 2.776 1.00 98.31 95 PHE A N 1
ATOM 771 C CA . PHE A 1 95 ? -4.295 -5.089 2.520 1.00 98.31 95 PHE A CA 1
ATOM 772 C C . PHE A 1 95 ? -4.723 -5.922 3.720 1.00 98.31 95 PHE A C 1
ATOM 774 O O . PHE A 1 95 ? -5.855 -5.812 4.215 1.00 98.31 95 PHE A O 1
ATOM 781 N N . TYR A 1 96 ? -3.801 -6.730 4.245 1.00 98.31 96 TYR A N 1
ATOM 782 C CA . TYR A 1 96 ? -4.066 -7.551 5.418 1.00 98.31 96 TYR A CA 1
ATOM 783 C C . TYR A 1 96 ? -4.233 -6.713 6.683 1.00 98.31 96 TYR A C 1
ATOM 785 O O . TYR A 1 96 ? -5.056 -7.071 7.534 1.00 98.31 96 TYR A O 1
ATOM 793 N N . TRP A 1 97 ? -3.530 -5.587 6.808 1.00 97.88 97 TRP A N 1
ATOM 794 C CA . TRP A 1 97 ? -3.742 -4.656 7.909 1.00 97.88 97 TRP A CA 1
ATOM 795 C C . TRP A 1 97 ? -5.163 -4.085 7.886 1.00 97.88 97 TRP A C 1
ATOM 797 O O . TRP A 1 97 ? -5.878 -4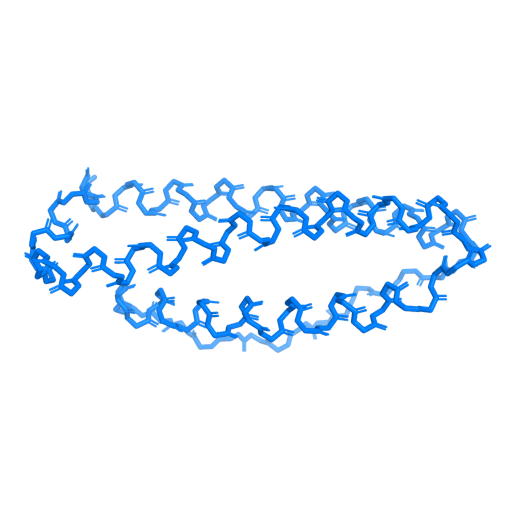.188 8.890 1.00 97.88 97 TRP A O 1
ATOM 807 N N . SER A 1 98 ? -5.611 -3.560 6.741 1.00 97.50 98 SER A N 1
ATOM 808 C CA . SER A 1 98 ? -6.955 -2.998 6.559 1.00 97.50 98 SER A CA 1
ATOM 809 C C . SER A 1 98 ? -8.042 -4.049 6.798 1.00 97.50 98 SER A C 1
ATOM 811 O O . SER A 1 98 ? -8.989 -3.809 7.556 1.00 97.50 98 SER A O 1
ATOM 813 N N . GLN A 1 99 ? -7.876 -5.258 6.252 1.00 98.25 99 GLN A N 1
ATOM 814 C CA . GLN A 1 99 ? -8.777 -6.384 6.509 1.00 98.25 99 GLN A CA 1
ATOM 815 C C . GLN A 1 99 ? -8.810 -6.754 8.000 1.00 98.25 99 GLN A C 1
ATOM 817 O O . GLN A 1 99 ? -9.879 -7.011 8.563 1.00 98.25 99 GLN A O 1
ATOM 822 N N . GLY A 1 100 ? -7.651 -6.737 8.662 1.00 98.38 100 GLY A N 1
ATOM 823 C CA . GLY A 1 100 ? -7.517 -6.956 10.097 1.00 98.38 100 GLY A CA 1
ATOM 824 C C . GLY A 1 100 ? -8.268 -5.914 10.927 1.00 98.38 100 GLY A C 1
ATOM 825 O O . GLY A 1 100 ? -8.959 -6.284 11.878 1.00 98.38 100 GLY A O 1
ATOM 826 N N . GLN A 1 101 ? -8.211 -4.630 10.551 1.00 98.19 101 GLN A N 1
ATOM 827 C CA . GLN A 1 101 ? -8.976 -3.574 11.225 1.00 98.19 101 GLN A CA 1
ATOM 828 C C . GLN A 1 101 ? -10.486 -3.786 11.080 1.00 98.19 101 GLN A C 1
ATOM 830 O O . GLN A 1 101 ? -11.210 -3.667 12.068 1.00 98.19 101 GLN A O 1
ATOM 835 N N . ILE A 1 102 ? -10.967 -4.139 9.882 1.00 98.25 102 ILE A N 1
ATOM 836 C CA . ILE A 1 102 ? -12.390 -4.435 9.650 1.00 98.25 102 ILE A CA 1
ATOM 837 C C . ILE A 1 102 ? -12.850 -5.618 10.506 1.00 98.25 102 ILE A C 1
ATOM 839 O O . ILE A 1 102 ? -13.854 -5.503 11.209 1.00 98.25 102 ILE A O 1
ATOM 843 N N . ASN A 1 103 ? -12.083 -6.707 10.526 1.00 98.31 103 ASN A N 1
ATOM 844 C CA . ASN A 1 103 ? -12.395 -7.871 11.356 1.00 98.31 103 ASN A CA 1
ATOM 845 C C . ASN A 1 103 ? -12.404 -7.502 12.848 1.00 98.31 103 ASN A C 1
ATOM 847 O O . ASN A 1 103 ? -13.288 -7.917 13.595 1.00 98.31 103 ASN A O 1
ATOM 851 N N . LEU A 1 104 ? -11.451 -6.676 13.293 1.00 98.44 104 LEU A N 1
ATOM 852 C CA . LEU A 1 104 ? -11.396 -6.213 14.675 1.00 98.44 104 LEU A CA 1
ATOM 853 C C . LEU A 1 104 ? -12.641 -5.395 15.037 1.00 98.44 104 LEU A C 1
ATOM 855 O O . LEU A 1 104 ? -13.231 -5.640 16.086 1.00 98.44 104 LEU A O 1
ATOM 859 N N . ILE A 1 105 ? -13.081 -4.482 14.164 1.00 98.31 105 ILE A N 1
ATOM 860 C CA . ILE A 1 105 ? -14.322 -3.708 14.338 1.00 98.31 105 ILE A CA 1
ATOM 861 C C . ILE A 1 105 ? -15.531 -4.636 14.515 1.00 98.31 105 ILE A C 1
ATOM 863 O O . ILE A 1 105 ? -16.375 -4.368 15.369 1.00 98.31 105 ILE A O 1
ATOM 867 N N . GLU A 1 106 ? -15.623 -5.721 13.745 1.00 98.06 106 GLU A N 1
ATOM 868 C CA . GLU A 1 106 ? -16.708 -6.704 13.874 1.00 98.06 106 GLU A CA 1
ATOM 869 C C . GLU A 1 106 ? -16.661 -7.451 15.213 1.00 98.06 106 GLU A C 1
ATOM 871 O O . GLU A 1 106 ? -17.703 -7.709 15.815 1.00 98.06 106 GLU A O 1
ATOM 876 N N . MET A 1 107 ? -15.460 -7.757 15.709 1.00 98.50 107 MET A N 1
ATOM 877 C CA . MET A 1 107 ? -15.269 -8.488 16.963 1.00 98.50 107 MET A CA 1
ATOM 878 C C . MET A 1 107 ? -15.515 -7.635 18.211 1.00 98.50 107 MET A C 1
ATOM 880 O O . MET A 1 107 ? -16.077 -8.134 19.186 1.00 98.50 107 MET A O 1
ATOM 884 N N . ILE A 1 108 ? -15.063 -6.375 18.215 1.00 98.25 108 ILE A N 1
ATOM 885 C CA . ILE A 1 108 ? -15.083 -5.525 19.419 1.00 98.25 108 ILE A CA 1
ATOM 886 C C . ILE A 1 108 ? -16.099 -4.384 19.347 1.00 98.25 108 ILE A C 1
ATOM 888 O O . ILE A 1 108 ? -16.356 -3.748 20.366 1.00 98.25 108 ILE A O 1
ATOM 892 N N . GLY A 1 109 ? -16.700 -4.125 18.187 1.00 98.19 109 GLY A N 1
ATOM 893 C CA . GLY A 1 109 ? -17.615 -3.009 17.960 1.00 98.19 109 GLY A CA 1
ATOM 894 C C . GLY A 1 109 ? -16.907 -1.693 17.610 1.00 98.19 109 GLY A C 1
ATOM 895 O O . GLY A 1 109 ? -15.745 -1.458 17.960 1.00 98.19 109 GLY A O 1
ATOM 896 N N . LYS A 1 110 ? -17.640 -0.802 16.925 1.00 97.12 110 LYS A N 1
ATOM 897 C CA . LYS A 1 110 ? -17.139 0.485 16.406 1.00 97.12 110 LYS A CA 1
ATOM 898 C C . LYS A 1 110 ? -16.538 1.359 17.506 1.00 97.12 110 LYS A C 1
ATOM 900 O O . LYS A 1 110 ? -15.464 1.916 17.320 1.00 97.12 110 LYS A O 1
ATOM 905 N N . GLU A 1 111 ? -17.214 1.500 18.636 1.00 96.69 111 GLU A N 1
ATOM 906 C CA . GLU A 1 111 ? -16.838 2.417 19.715 1.00 96.69 111 GLU A CA 1
ATOM 907 C C . GLU A 1 111 ? -15.544 1.980 20.414 1.00 96.69 111 GLU A C 1
ATOM 909 O O . GLU A 1 111 ? -14.682 2.811 20.716 1.00 96.69 111 GLU A O 1
ATOM 914 N N . ASN A 1 112 ? -15.374 0.672 20.621 1.00 97.69 112 ASN A N 1
ATOM 915 C CA . ASN A 1 112 ? -14.156 0.115 21.206 1.00 97.69 112 ASN A CA 1
ATOM 916 C C . ASN A 1 112 ? -12.975 0.253 20.245 1.00 97.69 112 ASN A C 1
ATOM 918 O O . ASN A 1 112 ? -11.888 0.650 20.662 1.00 97.69 112 ASN A O 1
ATOM 922 N N . TRP A 1 113 ? -13.199 0.004 18.952 1.00 98.00 113 TRP A N 1
ATOM 923 C CA . TRP A 1 113 ? -12.173 0.222 17.939 1.00 98.00 113 TRP A CA 1
ATOM 924 C C . TRP A 1 113 ? -11.783 1.702 17.824 1.00 98.00 113 TRP A C 1
ATOM 926 O O . TRP A 1 113 ? -10.604 2.030 17.859 1.00 98.00 113 TRP A O 1
ATOM 936 N N . LEU A 1 114 ? -12.744 2.630 17.784 1.00 96.50 114 LEU A N 1
ATOM 937 C CA . LEU A 1 114 ? -12.441 4.068 17.760 1.00 96.50 114 LEU A CA 1
ATOM 938 C C . LEU A 1 114 ? -11.611 4.494 18.974 1.00 96.50 114 LEU A C 1
ATOM 940 O O . LEU A 1 114 ? -10.694 5.298 18.837 1.00 96.50 114 LEU A O 1
ATOM 944 N N . THR A 1 115 ? -11.896 3.918 20.143 1.00 96.31 115 THR A N 1
ATOM 945 C CA . THR A 1 115 ? -11.116 4.149 21.364 1.00 96.31 115 THR A CA 1
ATOM 946 C C . THR A 1 115 ? -9.686 3.625 21.238 1.00 96.31 115 THR A C 1
ATOM 948 O O . THR A 1 115 ? -8.755 4.279 21.707 1.00 96.31 115 THR A O 1
ATOM 951 N N . SER A 1 116 ? -9.472 2.485 20.571 1.00 95.56 116 SER A N 1
ATOM 952 C CA . SER A 1 116 ? -8.123 1.951 20.353 1.00 95.56 116 SER A CA 1
ATOM 953 C C . SER A 1 116 ? -7.281 2.804 19.403 1.00 95.56 116 SER A C 1
ATOM 955 O O . SER A 1 116 ? -6.056 2.690 19.456 1.00 95.56 116 SER A O 1
ATOM 957 N N . GLN A 1 117 ? -7.910 3.648 18.575 1.00 95.88 117 GLN A N 1
ATOM 958 C CA . GLN A 1 117 ? -7.245 4.547 17.623 1.00 95.88 117 GLN A CA 1
ATOM 959 C C . GLN A 1 117 ? -6.870 5.924 18.195 1.00 95.88 117 GLN A C 1
ATOM 961 O O . GLN A 1 117 ? -6.246 6.713 17.482 1.00 95.88 117 GLN A O 1
ATOM 966 N N . ILE A 1 118 ? -7.259 6.233 19.438 1.00 92.88 118 ILE A N 1
ATOM 967 C CA . ILE A 1 118 ? -6.937 7.511 20.100 1.00 92.88 118 ILE A CA 1
ATOM 968 C C . ILE A 1 118 ? -5.438 7.627 20.369 1.00 92.88 118 ILE A C 1
ATOM 970 O O . ILE A 1 118 ? -4.822 6.627 20.809 1.00 92.88 118 ILE A O 1
#

Secondary structure (DSSP, 8-state):
--SHHHHHHHHHHHHHHHHHHHHHHHHHHHTTPPP----PPPPP---SHHHHHHHHHHHHHHHHHHHHHHHTT-TT-HHHHHHHHHHHHHHHHHHHHHHHHHHHHHHH-HHHHHHHT-

Nearest PDB structures (foldseek):
  5d8s-assembly1_G-2  TM=9.452E-01  e=2.323E-05  Pseudomonas aeruginosa PAO1
  2wtl-assembly1_A  TM=9.359E-01  e=1.069E-03  Mycobacterium tuberculosis H37Rv
  6k4m-assembly1_C  TM=8.965E-01  e=5.705E-04  Streptomyces coelicolor
  8sqo-assembly1_A  TM=8.664E-01  e=6.887E-04  Brucella abortus 2308

Foldseek 3Di:
DFLVQVVVVVVVVVVVVVVLVVVVCVVCVVVVHDDDDDDDDDDDDDDDVLVVLVVVLVVLVVVLVVLVVVLVVCPVPVPVNVSSVVVSVVSVVVNVVSVVLNVVCVVPNDVVSRVVSD

Solvent-accessible surface area (backbone atoms only — not comparable to full-atom values): 6834 Å² total; per-residue (Å²): 141,58,52,49,53,56,52,48,53,56,51,52,49,51,56,51,51,53,48,51,53,51,52,52,54,49,52,40,46,76,71,72,48,85,89,80,89,71,90,72,82,83,75,85,88,71,84,49,69,66,62,38,49,57,49,51,39,51,52,43,55,52,47,52,59,52,52,58,61,51,54,74,74,26,82,91,36,64,71,60,35,52,55,51,51,58,49,48,56,51,55,48,51,54,38,53,49,41,50,48,52,54,53,46,29,72,74,63,35,64,70,55,45,54,59,72,24,79

Radius of gyration: 16.96 Å; Cα contacts (8 Å, |Δi|>4): 53; chains: 1; bounding box: 34×28×43 Å